Protein AF-A0A0E0K4I6-F1 (afdb_monomer_lite)

pLDDT: mean 77.38, std 19.76, range [36.84, 98.12]

Radius of gyration: 27.0 Å; chains: 1; bounding box: 69×52×66 Å

Secondary structure (DSSP, 8-state):
------PPPP-------TTSHHHHHHHHHHHHHHHHHHHHHHTTSPPPHHHHHHHHHHHHHHHHHHHTTSS-HHHHS-HHHHHHHHHHTTGGGGG-TTTTT-PPS---HHHHHHHHH---

Foldseek 3Di:
DDDDPDDDDPDPPDPPPPDPLVVLVVLLVVLVVVLVVVC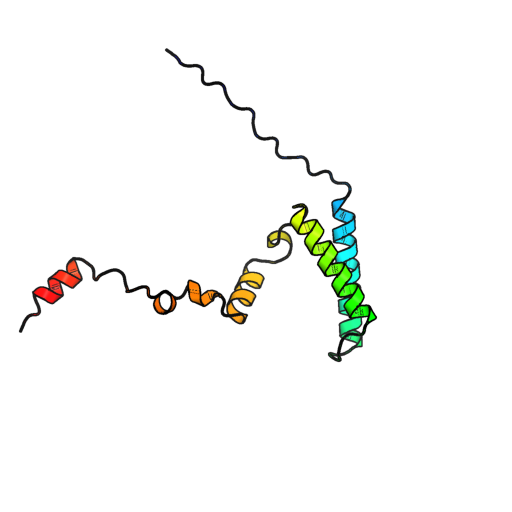VVVVPPDDDPVNVVSVVSSVVSVVVSVVVVVDDPVNVDPPVVVVVVCVVVVVCLCVPCVSVVNDDDPQPPVRVVVVVVPDD

Sequence (120 aa):
MGDAAAASPPAALGKRRRGGDGEGLRRVAEIVMVLAAAGEVRGGREPTAAERALAAEARERLASVVAEGAVRPKDLFPGEAVRALVEDLGLNRARDPAAMGFRPPKASIADRLMLTKRKV

InterPro domains:
  IPR056699 Domain of unknown function DUF7797 [PF25073] (14-67)

Structure (mmCIF, N/CA/C/O backbone):
data_AF-A0A0E0K4I6-F1
#
_entry.id   AF-A0A0E0K4I6-F1
#
loop_
_atom_site.group_PDB
_atom_site.id
_atom_site.type_symbol
_atom_site.label_atom_id
_atom_site.label_alt_id
_atom_site.label_comp_id
_atom_site.label_asym_id
_atom_site.label_entity_id
_atom_site.label_seq_id
_atom_site.pdbx_PDB_ins_code
_atom_site.Cartn_x
_atom_site.Cartn_y
_atom_site.Cartn_z
_atom_site.occupancy
_atom_site.B_iso_or_equiv
_atom_site.auth_seq_id
_atom_site.auth_comp_id
_atom_site.auth_asym_id
_atom_site.auth_atom_id
_atom_site.pdbx_PDB_model_num
ATOM 1 N N . MET A 1 1 ? -0.771 36.087 47.391 1.00 39.00 1 MET A N 1
ATOM 2 C CA . MET A 1 1 ? -0.133 36.380 46.088 1.00 39.00 1 MET A CA 1
ATOM 3 C C . MET A 1 1 ? 1.309 35.900 46.167 1.00 39.00 1 MET A C 1
ATOM 5 O O . MET A 1 1 ? 1.977 36.330 47.087 1.00 39.00 1 MET A O 1
ATOM 9 N N . GLY A 1 2 ? 1.859 35.025 45.337 1.00 44.12 2 GLY A N 1
ATOM 10 C CA . GLY A 1 2 ? 1.358 34.235 44.218 1.00 44.12 2 GLY A CA 1
ATOM 11 C C . GLY A 1 2 ? 2.472 33.244 43.853 1.00 44.12 2 GLY A C 1
ATOM 12 O O . GLY A 1 2 ? 3.629 33.645 43.755 1.00 44.12 2 GLY A O 1
ATOM 13 N N . ASP A 1 3 ? 2.125 31.965 43.729 1.00 36.84 3 ASP A N 1
ATOM 14 C CA . ASP A 1 3 ? 3.018 30.895 43.279 1.00 36.84 3 ASP A CA 1
ATOM 15 C C . ASP A 1 3 ? 3.360 31.107 41.799 1.00 36.84 3 ASP A C 1
ATOM 17 O O . ASP A 1 3 ? 2.478 31.109 40.937 1.00 36.84 3 ASP A O 1
ATOM 21 N N . ALA A 1 4 ? 4.640 31.316 41.495 1.00 41.94 4 ALA A N 1
ATOM 22 C CA . ALA A 1 4 ? 5.130 31.407 40.126 1.00 41.94 4 ALA A CA 1
ATOM 23 C C . ALA A 1 4 ? 5.428 29.993 39.614 1.00 41.94 4 ALA A C 1
ATOM 25 O O . ALA A 1 4 ? 6.534 29.473 39.757 1.00 41.94 4 ALA A O 1
ATOM 26 N N . ALA A 1 5 ? 4.409 29.363 39.029 1.00 43.00 5 ALA A N 1
ATOM 27 C CA . ALA A 1 5 ? 4.535 28.100 38.318 1.00 43.00 5 ALA A CA 1
ATOM 28 C C . ALA A 1 5 ? 5.571 28.229 37.188 1.00 43.00 5 ALA A C 1
ATOM 30 O O . ALA A 1 5 ? 5.402 29.011 36.250 1.00 43.00 5 ALA A O 1
ATOM 31 N N . ALA A 1 6 ? 6.647 27.447 37.282 1.00 45.78 6 ALA A N 1
ATOM 32 C CA . ALA A 1 6 ? 7.643 27.307 36.233 1.00 45.78 6 ALA A CA 1
ATOM 33 C C . ALA A 1 6 ? 6.980 26.730 34.971 1.00 45.78 6 ALA A C 1
ATOM 35 O O . ALA A 1 6 ? 6.602 25.558 34.917 1.00 45.78 6 ALA A O 1
ATOM 36 N N . ALA A 1 7 ? 6.811 27.575 33.955 1.00 42.84 7 ALA A N 1
ATOM 37 C CA . ALA A 1 7 ? 6.309 27.169 32.654 1.00 42.84 7 ALA A CA 1
ATOM 38 C C . ALA A 1 7 ? 7.318 26.219 31.989 1.00 42.84 7 ALA A C 1
ATOM 40 O O . ALA A 1 7 ? 8.464 26.583 31.724 1.00 42.84 7 ALA A O 1
ATOM 41 N N . SER A 1 8 ? 6.879 24.987 31.730 1.00 42.09 8 SER A N 1
ATOM 42 C CA . SER A 1 8 ? 7.628 24.017 30.930 1.00 42.09 8 SER A CA 1
ATOM 43 C C . SER A 1 8 ? 7.803 24.537 29.495 1.00 42.09 8 SER A C 1
ATOM 45 O O . SER A 1 8 ? 6.875 25.149 28.958 1.00 42.09 8 SER A O 1
ATOM 47 N N . PRO A 1 9 ? 8.960 24.310 28.847 1.00 45.94 9 PRO A N 1
ATOM 48 C CA . PRO A 1 9 ? 9.187 24.787 27.490 1.00 45.94 9 PRO A CA 1
ATOM 49 C C . PRO A 1 9 ? 8.234 24.088 26.504 1.00 45.94 9 PRO A C 1
ATOM 51 O O . PRO A 1 9 ? 7.924 22.905 26.682 1.00 45.94 9 PRO A O 1
ATOM 54 N N . PRO A 1 10 ? 7.766 24.784 25.451 1.00 44.75 10 PRO A N 1
ATOM 55 C CA . PRO A 1 10 ? 6.922 24.172 24.437 1.00 44.75 10 PRO A CA 1
ATOM 56 C C . PRO A 1 10 ? 7.694 23.047 23.744 1.00 44.75 10 PRO A C 1
ATOM 58 O O . PRO A 1 10 ? 8.802 23.253 23.245 1.00 44.75 10 PRO A O 1
ATOM 61 N N . ALA A 1 11 ? 7.098 21.852 23.725 1.00 46.22 11 ALA A N 1
ATOM 62 C CA . ALA A 1 11 ? 7.608 20.699 22.999 1.00 46.22 11 ALA A CA 1
ATOM 63 C C . ALA A 1 11 ? 7.893 21.111 21.550 1.00 46.22 11 ALA A C 1
ATOM 65 O O . ALA A 1 11 ? 6.983 21.462 20.796 1.00 46.22 11 ALA A O 1
ATOM 66 N N . ALA A 1 12 ? 9.173 21.113 21.183 1.00 43.66 12 ALA A N 1
ATOM 67 C CA . ALA A 1 12 ? 9.612 21.449 19.845 1.00 43.66 12 ALA A CA 1
ATOM 68 C C . ALA A 1 12 ? 8.917 20.511 18.849 1.00 43.66 12 ALA A C 1
ATOM 70 O O . ALA A 1 12 ? 9.193 19.312 18.808 1.00 43.66 12 ALA A O 1
ATOM 71 N N . LEU A 1 13 ? 8.009 21.067 18.043 1.00 49.94 13 LEU A N 1
ATOM 72 C CA . LEU A 1 13 ? 7.530 20.454 16.811 1.00 49.94 13 LEU A CA 1
ATOM 73 C C . LEU A 1 13 ? 8.764 20.192 15.950 1.00 49.94 13 LEU A C 1
ATOM 75 O O . LEU A 1 13 ? 9.304 21.102 15.319 1.00 49.94 13 LEU A O 1
ATOM 79 N N . GLY A 1 14 ? 9.264 18.959 16.020 1.00 44.91 14 GLY A N 1
ATOM 80 C CA . GLY A 1 14 ? 10.484 18.545 15.353 1.00 44.91 14 GLY A CA 1
ATOM 81 C C . GLY A 1 14 ? 10.417 18.925 13.881 1.00 44.91 14 GLY A C 1
ATOM 82 O O . GLY A 1 14 ? 9.569 18.428 13.137 1.00 44.91 14 GLY A O 1
ATOM 83 N N . LYS A 1 15 ? 11.324 19.811 13.460 1.00 49.41 15 LYS A N 1
ATOM 84 C CA . LYS A 1 15 ? 11.670 19.987 12.051 1.00 49.41 15 LYS A CA 1
ATOM 85 C C . LYS A 1 15 ? 12.108 18.616 11.543 1.00 49.41 15 LYS A C 1
ATOM 87 O O . LYS A 1 15 ? 13.240 18.206 11.792 1.00 49.41 15 LYS A O 1
ATOM 92 N N . ARG A 1 16 ? 11.204 17.888 10.876 1.00 52.25 16 ARG A N 1
ATOM 93 C CA . ARG A 1 16 ? 11.558 16.648 10.181 1.00 52.25 16 ARG A CA 1
ATOM 94 C C . ARG A 1 16 ? 12.689 16.990 9.223 1.00 52.25 16 ARG A C 1
ATOM 96 O O . ARG A 1 16 ? 12.551 17.897 8.399 1.00 52.25 16 ARG A O 1
ATOM 103 N N . ARG A 1 17 ? 13.827 16.316 9.385 1.00 46.81 17 ARG A N 1
ATOM 104 C CA . ARG A 1 17 ? 14.967 16.436 8.480 1.00 46.81 17 ARG A CA 1
ATOM 105 C C . ARG A 1 17 ? 14.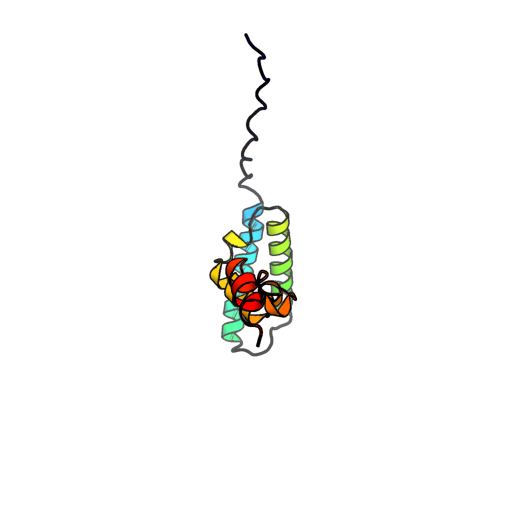502 15.990 7.097 1.00 46.81 17 ARG A C 1
ATOM 107 O O . ARG A 1 17 ? 14.389 14.809 6.812 1.00 46.81 17 ARG A O 1
ATOM 114 N N . ARG A 1 18 ? 14.217 16.963 6.240 1.00 51.06 18 ARG A N 1
ATOM 115 C CA . ARG A 1 18 ? 13.985 16.779 4.810 1.00 51.06 18 ARG A CA 1
ATOM 116 C C . ARG A 1 18 ? 15.324 16.372 4.189 1.00 51.06 18 ARG A C 1
ATOM 118 O O . ARG A 1 18 ? 16.107 17.245 3.838 1.00 51.06 18 ARG A O 1
ATOM 125 N N . GLY A 1 19 ? 15.640 15.079 4.162 1.00 45.31 19 GLY A N 1
ATOM 126 C CA . GLY A 1 19 ? 16.931 14.635 3.629 1.00 45.31 19 GLY A CA 1
ATOM 127 C C . GLY A 1 19 ? 17.072 13.148 3.311 1.00 45.31 19 GLY A C 1
ATOM 128 O O . GLY A 1 19 ? 17.632 12.849 2.268 1.00 45.31 19 GLY A O 1
ATOM 129 N N . GLY A 1 20 ? 16.565 12.234 4.147 1.00 52.84 20 GLY A N 1
ATOM 130 C CA . GLY A 1 20 ? 16.743 10.782 3.939 1.00 52.84 20 GLY A CA 1
ATOM 131 C C . GLY A 1 20 ? 15.468 10.048 3.517 1.00 52.84 20 GLY A C 1
ATOM 132 O O . GLY A 1 20 ? 15.456 9.294 2.551 1.00 52.84 20 GLY A O 1
ATOM 133 N N . ASP A 1 21 ? 14.354 10.335 4.186 1.00 59.91 21 ASP A N 1
ATOM 134 C CA . ASP A 1 21 ? 13.153 9.489 4.130 1.00 59.91 21 ASP A CA 1
ATOM 135 C C . ASP A 1 21 ? 12.411 9.537 2.778 1.00 59.91 21 ASP A C 1
ATOM 137 O O . ASP A 1 21 ? 11.635 8.644 2.429 1.00 59.91 21 ASP A O 1
ATOM 141 N N . GLY A 1 22 ? 12.654 10.590 1.989 1.00 68.56 22 GLY A N 1
ATOM 142 C CA . GLY A 1 22 ? 12.059 10.755 0.663 1.00 68.56 22 GLY A CA 1
ATOM 143 C C . GLY A 1 22 ? 12.596 9.762 -0.365 1.00 68.56 22 GLY A C 1
ATOM 144 O O . GLY A 1 22 ? 11.868 9.399 -1.284 1.00 68.56 22 GLY A O 1
ATOM 145 N N . GLU A 1 23 ? 13.837 9.295 -0.211 1.00 82.88 23 GLU A N 1
ATOM 146 C CA . GLU A 1 23 ? 14.443 8.345 -1.147 1.00 82.88 23 GLU A CA 1
ATOM 147 C C . GLU A 1 23 ? 13.798 6.960 -1.025 1.00 82.88 23 GLU A C 1
ATOM 149 O O . GLU A 1 23 ? 13.403 6.371 -2.033 1.00 82.88 23 GLU A O 1
ATOM 154 N N . GLY A 1 24 ? 13.601 6.485 0.210 1.00 87.44 24 GLY A N 1
ATOM 155 C CA . GLY A 1 24 ? 12.935 5.211 0.484 1.00 87.44 24 GLY A CA 1
ATOM 156 C C . GLY A 1 24 ? 11.513 5.181 -0.071 1.00 87.44 24 GLY A C 1
ATOM 157 O O . GLY A 1 24 ? 11.155 4.263 -0.810 1.00 87.44 24 GLY A O 1
ATOM 158 N N . LEU A 1 25 ? 10.723 6.226 0.202 1.00 90.38 25 LEU A N 1
ATOM 159 C CA . LEU A 1 25 ? 9.354 6.326 -0.307 1.00 90.38 25 LEU A CA 1
ATOM 160 C C . LEU A 1 25 ? 9.304 6.497 -1.835 1.00 90.38 25 LEU A C 1
ATOM 162 O O . LEU A 1 25 ? 8.469 5.875 -2.491 1.00 90.38 25 LEU A O 1
ATOM 166 N N . ARG A 1 26 ? 10.213 7.292 -2.420 1.00 92.94 26 ARG A N 1
ATOM 167 C CA . ARG A 1 26 ? 10.326 7.458 -3.879 1.00 92.94 26 ARG A CA 1
ATOM 168 C C . ARG A 1 26 ? 10.603 6.125 -4.560 1.00 92.94 26 ARG A C 1
ATOM 170 O O . ARG A 1 26 ? 9.939 5.786 -5.533 1.00 92.94 26 ARG A O 1
ATOM 177 N N . ARG A 1 27 ? 11.534 5.341 -4.021 1.00 94.62 27 ARG A N 1
ATOM 178 C CA . ARG A 1 27 ? 11.869 4.028 -4.566 1.00 94.62 27 ARG A CA 1
ATOM 179 C C . ARG A 1 27 ? 10.726 3.022 -4.411 1.00 94.62 27 ARG A C 1
ATOM 181 O O . ARG A 1 27 ? 10.497 2.231 -5.322 1.00 94.62 27 ARG A O 1
ATOM 188 N N . VAL A 1 28 ? 9.977 3.060 -3.306 1.00 95.69 28 VAL A N 1
ATOM 189 C CA . VAL A 1 28 ? 8.738 2.270 -3.166 1.00 95.69 28 VAL A CA 1
ATOM 190 C C . VAL A 1 28 ? 7.748 2.633 -4.275 1.00 95.69 28 VAL A C 1
ATOM 192 O O . VAL A 1 28 ? 7.222 1.734 -4.928 1.00 95.69 28 VAL A O 1
ATOM 195 N N . ALA A 1 29 ? 7.538 3.927 -4.539 1.00 95.38 29 ALA A N 1
ATOM 196 C CA . ALA A 1 29 ? 6.636 4.380 -5.597 1.00 95.38 29 ALA A CA 1
ATOM 197 C C . ALA A 1 29 ? 7.080 3.901 -6.989 1.00 95.38 29 ALA A C 1
ATOM 199 O O . ALA A 1 29 ? 6.261 3.399 -7.755 1.00 95.38 29 ALA A O 1
ATOM 200 N N . GLU A 1 30 ? 8.376 3.992 -7.302 1.00 97.81 30 GLU A N 1
ATOM 201 C CA . GLU A 1 30 ? 8.946 3.483 -8.556 1.00 97.81 30 GLU A CA 1
ATOM 202 C C . GLU A 1 30 ? 8.688 1.982 -8.735 1.00 97.81 30 GLU A C 1
ATOM 204 O O . GLU A 1 30 ? 8.197 1.563 -9.783 1.00 97.81 30 GLU A O 1
ATOM 209 N N . ILE A 1 31 ? 8.958 1.175 -7.703 1.00 98.06 31 ILE A N 1
ATOM 210 C CA . ILE A 1 31 ? 8.716 -0.270 -7.757 1.00 98.06 31 ILE A CA 1
ATOM 211 C C . ILE A 1 31 ? 7.228 -0.561 -7.981 1.00 98.06 31 ILE A C 1
ATOM 213 O O . ILE A 1 31 ? 6.892 -1.376 -8.835 1.00 98.06 31 ILE A O 1
ATOM 217 N N . VAL A 1 32 ? 6.332 0.102 -7.243 1.00 97.00 32 VAL A N 1
ATOM 218 C CA . VAL A 1 32 ? 4.885 -0.129 -7.363 1.00 97.00 32 VAL A CA 1
ATOM 219 C C . VAL A 1 32 ? 4.374 0.239 -8.758 1.00 97.00 32 VAL A C 1
ATOM 221 O O . VAL A 1 32 ? 3.581 -0.516 -9.315 1.00 97.00 32 VAL A O 1
ATOM 224 N N . MET A 1 33 ? 4.863 1.328 -9.361 1.00 97.69 33 MET A N 1
ATOM 225 C CA . MET A 1 33 ? 4.515 1.687 -10.744 1.00 97.69 33 MET A CA 1
ATOM 226 C C . MET A 1 33 ? 4.976 0.624 -11.750 1.00 97.69 33 MET A C 1
ATOM 228 O O . MET A 1 33 ? 4.203 0.232 -12.623 1.00 97.69 33 MET A O 1
ATOM 232 N N . VAL A 1 34 ? 6.204 0.111 -11.607 1.00 97.75 34 VAL A N 1
ATOM 233 C CA . VAL A 1 34 ? 6.718 -0.972 -12.463 1.00 97.75 34 VAL A CA 1
ATOM 234 C C . VAL A 1 34 ? 5.893 -2.249 -12.291 1.00 97.75 34 VAL A C 1
ATOM 236 O O . VAL A 1 34 ? 5.532 -2.880 -13.281 1.00 97.75 34 VAL A O 1
ATOM 239 N N . LEU A 1 35 ? 5.558 -2.622 -11.053 1.00 97.75 35 LEU A N 1
ATOM 240 C CA . LEU A 1 35 ? 4.742 -3.804 -10.762 1.00 97.75 35 LEU A CA 1
ATOM 241 C C . LEU A 1 35 ? 3.312 -3.679 -11.303 1.00 97.75 35 LEU A C 1
ATOM 243 O O . LEU A 1 35 ? 2.764 -4.674 -11.771 1.00 97.75 35 LEU A O 1
ATOM 247 N N . ALA A 1 36 ? 2.717 -2.484 -11.264 1.00 96.75 36 ALA A N 1
ATOM 248 C CA . ALA A 1 36 ? 1.394 -2.235 -11.834 1.00 96.75 36 ALA A CA 1
ATOM 249 C C . ALA A 1 36 ? 1.400 -2.452 -13.355 1.00 96.75 36 ALA A C 1
ATOM 251 O O . ALA A 1 36 ? 0.617 -3.255 -13.859 1.00 96.75 36 ALA A O 1
ATOM 252 N N . ALA A 1 37 ? 2.355 -1.839 -14.061 1.00 97.50 37 ALA A N 1
ATOM 253 C CA . ALA A 1 37 ? 2.513 -2.026 -15.503 1.00 97.50 37 ALA A CA 1
ATOM 254 C C . ALA A 1 37 ? 2.820 -3.492 -15.867 1.00 97.50 37 ALA A C 1
ATOM 256 O O . ALA A 1 37 ? 2.248 -4.042 -16.807 1.00 97.50 37 ALA A O 1
ATOM 257 N N . ALA A 1 38 ? 3.683 -4.163 -15.097 1.00 96.06 38 ALA A N 1
ATOM 258 C CA . ALA A 1 38 ? 3.978 -5.582 -15.294 1.00 96.06 38 ALA A CA 1
ATOM 259 C C . ALA A 1 38 ? 2.733 -6.467 -15.086 1.00 96.06 38 ALA A C 1
ATOM 261 O O . ALA A 1 38 ? 2.505 -7.408 -15.849 1.00 96.06 38 ALA A O 1
ATOM 262 N N . GLY A 1 39 ? 1.893 -6.137 -14.102 1.00 96.19 39 GLY A N 1
ATOM 263 C CA . GLY A 1 39 ? 0.619 -6.806 -13.847 1.00 96.19 39 GLY A CA 1
ATOM 264 C C . GLY A 1 39 ? -0.386 -6.660 -14.992 1.00 96.19 39 GLY A C 1
ATOM 265 O O . GLY A 1 39 ? -1.034 -7.646 -15.352 1.00 96.19 39 GLY A O 1
ATOM 266 N N . GLU A 1 40 ? -0.478 -5.474 -15.599 1.00 96.94 40 GLU A N 1
ATOM 267 C CA . GLU A 1 40 ? -1.325 -5.221 -16.774 1.00 96.94 40 GLU A CA 1
ATOM 268 C C . GLU A 1 40 ? -0.887 -6.063 -17.975 1.00 96.94 40 GLU A C 1
ATOM 270 O O . GLU A 1 40 ? -1.700 -6.780 -18.558 1.00 96.94 40 GLU A O 1
ATOM 275 N N . VAL A 1 41 ? 0.415 -6.060 -18.290 1.00 96.44 41 VAL A N 1
ATOM 276 C CA . VAL A 1 41 ? 0.994 -6.881 -19.372 1.00 96.44 41 VAL A CA 1
ATOM 277 C C . VAL A 1 41 ? 0.740 -8.368 -19.134 1.00 96.44 41 VAL A C 1
ATOM 279 O O . VAL A 1 41 ? 0.499 -9.138 -20.065 1.00 96.44 41 VAL A O 1
ATOM 282 N N . ARG A 1 42 ? 0.782 -8.788 -17.870 1.00 95.19 42 ARG A N 1
ATOM 283 C CA . ARG A 1 42 ? 0.571 -10.174 -17.469 1.00 95.19 42 ARG A CA 1
ATOM 284 C C . ARG A 1 42 ? -0.897 -10.616 -17.549 1.00 95.19 42 ARG A C 1
ATOM 286 O O . ARG A 1 42 ? -1.144 -11.822 -17.621 1.00 95.19 42 ARG A O 1
ATOM 293 N N . GLY A 1 43 ? -1.861 -9.692 -17.550 1.00 94.62 43 GLY A N 1
ATOM 294 C CA . GLY A 1 43 ? -3.283 -9.997 -17.741 1.00 94.62 43 GLY A CA 1
ATOM 295 C C . GLY A 1 43 ? -3.863 -10.954 -16.692 1.00 94.62 43 GLY A C 1
ATOM 296 O O . GLY A 1 43 ? -4.624 -11.856 -17.032 1.00 94.62 43 GLY A O 1
ATOM 297 N N . GLY A 1 44 ? -3.450 -10.819 -15.428 1.00 91.50 44 GLY A N 1
ATOM 298 C CA . GLY A 1 44 ? -3.977 -11.623 -14.315 1.00 91.50 44 GLY A CA 1
ATOM 299 C C . GLY A 1 44 ? -3.358 -13.015 -14.132 1.00 91.50 44 GLY A C 1
ATOM 300 O O . GLY A 1 44 ? -3.749 -13.723 -13.209 1.00 91.50 44 GLY A O 1
ATOM 301 N N . ARG A 1 45 ? -2.369 -13.415 -14.948 1.00 95.88 45 ARG A N 1
ATOM 302 C CA . ARG A 1 45 ? -1.548 -14.618 -14.663 1.00 95.88 45 ARG A CA 1
ATOM 303 C C . ARG A 1 45 ? -0.746 -14.430 -13.374 1.00 95.88 45 ARG A C 1
ATOM 305 O O . ARG A 1 45 ? -0.681 -13.323 -12.875 1.00 95.88 45 ARG A O 1
ATOM 312 N N . GLU A 1 46 ? -0.079 -15.455 -12.857 1.00 96.62 46 GLU A N 1
ATOM 313 C CA . GLU A 1 46 ? 0.718 -15.369 -11.618 1.00 96.62 46 GLU A CA 1
ATOM 314 C C . GLU A 1 46 ? 1.981 -14.490 -11.741 1.00 96.62 46 GLU A C 1
ATOM 316 O O . GLU A 1 46 ? 2.663 -14.575 -12.767 1.00 96.62 46 GLU A O 1
ATOM 321 N N . PRO A 1 47 ? 2.356 -13.694 -10.712 1.00 96.88 47 PRO A N 1
ATOM 322 C CA . PRO A 1 47 ? 3.586 -12.905 -10.732 1.00 96.88 47 PRO A CA 1
ATOM 323 C C . PRO A 1 47 ? 4.830 -13.755 -10.993 1.00 96.88 47 PRO A C 1
ATOM 325 O O . PRO A 1 47 ? 4.957 -14.894 -10.543 1.00 96.88 47 PRO A O 1
ATOM 328 N N . THR A 1 48 ? 5.799 -13.182 -11.683 1.00 96.81 48 THR A N 1
ATOM 329 C CA . THR A 1 48 ? 7.133 -13.743 -11.875 1.00 96.81 48 THR A CA 1
ATOM 330 C C . THR A 1 48 ? 7.949 -13.693 -10.580 1.00 96.81 48 THR A C 1
ATOM 332 O O . THR A 1 48 ? 7.623 -12.990 -9.619 1.00 96.81 48 THR A O 1
ATOM 335 N N . ALA A 1 49 ? 9.054 -14.443 -10.540 1.00 97.62 49 ALA A N 1
ATOM 336 C CA . ALA A 1 49 ? 9.981 -14.400 -9.408 1.00 97.62 49 ALA A CA 1
ATOM 337 C C . ALA A 1 49 ? 10.578 -12.995 -9.200 1.00 97.62 49 ALA A C 1
ATOM 339 O O . ALA A 1 49 ? 10.706 -12.552 -8.060 1.00 97.62 49 ALA A O 1
ATOM 340 N N . ALA A 1 50 ? 10.868 -12.279 -10.292 1.00 96.81 50 ALA A N 1
ATOM 341 C CA . ALA A 1 50 ? 11.370 -10.909 -10.247 1.00 96.81 50 ALA A CA 1
ATOM 342 C C . ALA A 1 50 ? 10.336 -9.937 -9.653 1.00 96.81 50 ALA A C 1
ATOM 344 O O . ALA A 1 50 ? 10.670 -9.163 -8.759 1.00 96.81 50 ALA A O 1
ATOM 345 N N . GLU A 1 51 ? 9.068 -10.025 -10.073 1.00 96.94 51 GLU A N 1
ATOM 346 C CA . GLU A 1 51 ? 7.988 -9.211 -9.498 1.00 96.94 51 GLU A CA 1
ATOM 347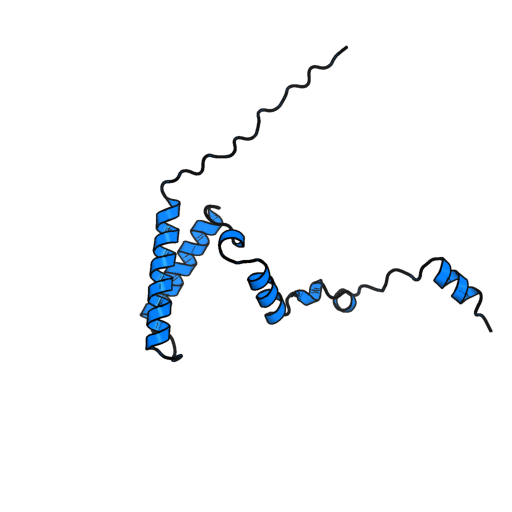 C C . GLU A 1 51 ? 7.811 -9.480 -7.997 1.00 96.94 51 GLU A C 1
ATOM 349 O O . GLU A 1 51 ? 7.669 -8.545 -7.212 1.00 96.94 51 GLU A O 1
ATOM 354 N N . ARG A 1 52 ? 7.872 -10.748 -7.566 1.00 98.00 52 ARG A N 1
ATOM 355 C CA . ARG A 1 52 ? 7.786 -11.094 -6.137 1.00 98.00 52 ARG A CA 1
ATOM 356 C C . ARG A 1 52 ? 8.948 -10.529 -5.323 1.00 98.00 52 ARG A C 1
ATOM 358 O O . ARG A 1 52 ? 8.713 -10.049 -4.215 1.00 98.00 52 ARG A O 1
ATOM 365 N N . ALA A 1 53 ? 10.168 -10.583 -5.856 1.00 98.06 53 ALA A N 1
ATOM 366 C CA . ALA A 1 53 ? 11.348 -10.030 -5.197 1.00 98.06 53 ALA A CA 1
ATOM 367 C C . ALA A 1 53 ? 11.235 -8.505 -5.043 1.00 98.06 53 ALA A C 1
ATOM 369 O O . ALA A 1 53 ? 11.388 -7.985 -3.940 1.00 98.06 53 ALA A O 1
ATOM 370 N N . LEU A 1 54 ? 10.847 -7.804 -6.112 1.00 97.75 54 LEU A N 1
ATOM 371 C CA . LEU A 1 54 ? 10.589 -6.363 -6.073 1.00 97.75 54 LEU A CA 1
ATOM 372 C C . LEU A 1 54 ? 9.464 -6.005 -5.091 1.00 97.75 54 LEU A C 1
ATOM 374 O O . LEU A 1 54 ? 9.582 -5.055 -4.321 1.00 97.75 54 LEU A O 1
ATOM 378 N N . ALA A 1 55 ? 8.384 -6.788 -5.057 1.00 97.88 55 ALA A N 1
ATOM 379 C CA . ALA A 1 55 ? 7.298 -6.585 -4.103 1.00 97.88 55 ALA A CA 1
ATOM 380 C C . ALA A 1 55 ? 7.738 -6.818 -2.646 1.00 97.88 55 ALA A C 1
ATOM 382 O O . ALA A 1 55 ? 7.190 -6.203 -1.732 1.00 97.88 55 ALA A O 1
ATOM 383 N N . ALA A 1 56 ? 8.690 -7.720 -2.392 1.00 98.12 56 ALA A N 1
ATOM 384 C CA . ALA A 1 56 ? 9.276 -7.895 -1.064 1.00 98.12 56 ALA A CA 1
ATOM 385 C C . ALA A 1 56 ? 10.129 -6.678 -0.671 1.00 98.12 56 ALA A C 1
ATOM 387 O O . ALA A 1 56 ? 9.903 -6.111 0.395 1.00 98.12 56 ALA A O 1
ATOM 388 N N . GLU A 1 57 ? 11.000 -6.210 -1.571 1.00 97.12 57 GLU A N 1
ATOM 389 C CA . GLU A 1 57 ? 11.822 -5.002 -1.388 1.00 97.12 57 GLU A CA 1
ATOM 390 C C . GLU A 1 57 ? 10.961 -3.762 -1.097 1.00 97.12 57 GLU A C 1
ATOM 392 O O . GLU A 1 57 ? 11.240 -3.000 -0.171 1.00 97.12 57 GLU A O 1
ATOM 397 N N . ALA A 1 58 ? 9.878 -3.568 -1.855 1.00 97.31 58 ALA A N 1
ATOM 398 C CA . ALA A 1 58 ? 8.956 -2.457 -1.637 1.00 97.31 58 ALA A CA 1
ATOM 399 C C . ALA A 1 58 ? 8.254 -2.544 -0.274 1.00 97.31 58 ALA A C 1
ATOM 401 O O . ALA A 1 58 ? 8.128 -1.530 0.411 1.00 97.31 58 ALA A O 1
ATOM 402 N N . ARG A 1 59 ? 7.818 -3.741 0.142 1.00 96.00 59 ARG A N 1
ATOM 403 C CA . ARG A 1 59 ? 7.154 -3.948 1.439 1.00 96.00 59 ARG A CA 1
ATOM 404 C C . ARG A 1 59 ? 8.089 -3.688 2.613 1.00 96.00 59 ARG A C 1
ATOM 406 O O . ARG A 1 59 ? 7.683 -3.011 3.552 1.00 96.00 59 ARG A O 1
ATOM 413 N N . GLU A 1 60 ? 9.319 -4.186 2.548 1.00 96.31 60 GLU A N 1
ATOM 414 C CA . GLU A 1 60 ? 10.323 -3.974 3.592 1.00 96.31 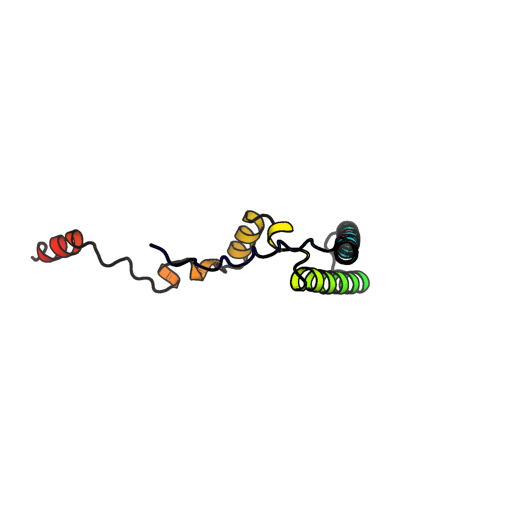60 GLU A CA 1
ATOM 415 C C . GLU A 1 60 ? 10.650 -2.487 3.746 1.00 96.31 60 GLU A C 1
ATOM 417 O O . GLU A 1 60 ? 10.550 -1.938 4.841 1.00 96.31 60 GLU A O 1
ATOM 422 N N . ARG A 1 61 ? 10.926 -1.790 2.638 1.00 94.50 61 ARG A N 1
ATOM 423 C CA . ARG A 1 61 ? 11.198 -0.347 2.683 1.00 94.50 61 ARG A CA 1
ATOM 424 C C . ARG A 1 61 ? 10.008 0.470 3.157 1.00 94.50 61 ARG A C 1
ATOM 426 O O . ARG A 1 61 ? 10.197 1.412 3.924 1.00 94.50 61 ARG A O 1
ATOM 433 N N . LEU A 1 62 ? 8.795 0.123 2.723 1.00 93.81 62 LEU A N 1
ATOM 434 C CA . LEU A 1 62 ? 7.582 0.788 3.192 1.00 93.81 62 LEU A CA 1
ATOM 435 C C . LEU A 1 62 ? 7.401 0.598 4.706 1.00 93.81 62 LEU A C 1
ATOM 437 O O . LEU A 1 62 ? 7.039 1.544 5.402 1.00 93.81 62 LEU A O 1
ATOM 441 N N . ALA A 1 63 ? 7.685 -0.597 5.226 1.00 92.56 63 ALA A N 1
ATOM 442 C CA . ALA A 1 63 ? 7.640 -0.856 6.660 1.00 92.56 63 ALA A CA 1
ATOM 443 C C . ALA A 1 63 ? 8.663 0.001 7.421 1.00 92.56 63 ALA A C 1
ATOM 445 O O . ALA A 1 63 ? 8.294 0.604 8.428 1.00 92.56 63 ALA A O 1
ATOM 446 N N . SER A 1 64 ? 9.894 0.132 6.917 1.00 91.94 64 SER A N 1
ATOM 447 C CA . SER A 1 64 ? 10.924 0.978 7.537 1.00 91.94 64 SER A CA 1
ATOM 448 C C . SER A 1 64 ? 10.513 2.451 7.599 1.00 91.94 64 SER A C 1
ATOM 450 O O . SER A 1 64 ? 10.517 3.033 8.680 1.00 91.94 64 SER A O 1
ATOM 452 N N . VAL A 1 65 ? 10.046 3.045 6.490 1.00 90.38 65 VAL A N 1
ATOM 453 C CA . VAL A 1 65 ? 9.630 4.467 6.488 1.00 90.38 65 VAL A CA 1
ATOM 454 C C . VAL A 1 65 ? 8.409 4.731 7.377 1.00 90.38 65 VAL A C 1
ATOM 456 O O . VAL A 1 65 ? 8.250 5.831 7.915 1.00 90.38 65 VAL A O 1
ATOM 459 N N . VAL A 1 66 ? 7.535 3.734 7.555 1.00 90.06 66 VAL A N 1
ATOM 460 C CA . VAL A 1 66 ? 6.404 3.819 8.490 1.00 90.06 66 VAL A CA 1
ATOM 461 C C . VAL A 1 66 ? 6.884 3.693 9.938 1.00 90.06 66 VAL A C 1
ATOM 463 O O . VAL A 1 66 ? 6.456 4.480 10.783 1.00 90.06 66 VAL A O 1
ATOM 466 N N . ALA A 1 67 ? 7.790 2.756 10.231 1.00 88.94 67 ALA A N 1
ATOM 467 C CA . ALA A 1 67 ? 8.353 2.552 11.567 1.00 88.94 67 ALA A CA 1
ATOM 468 C C . ALA A 1 67 ? 9.156 3.770 12.053 1.00 88.94 67 ALA A C 1
ATOM 470 O O . ALA A 1 67 ? 9.050 4.164 13.212 1.00 88.94 67 ALA A O 1
ATOM 471 N N . GLU A 1 68 ? 9.888 4.418 11.148 1.00 88.44 68 GLU A N 1
ATOM 472 C CA . GLU A 1 68 ? 10.633 5.657 11.401 1.00 88.44 68 GLU A CA 1
ATOM 473 C C . GLU A 1 68 ? 9.716 6.890 11.536 1.00 88.44 68 GLU A C 1
ATOM 475 O O . GLU A 1 68 ? 10.157 7.979 11.905 1.00 88.44 68 GLU A O 1
ATOM 480 N N . GLY A 1 69 ? 8.412 6.744 11.267 1.00 84.81 69 GLY A N 1
ATOM 481 C CA . GLY A 1 69 ? 7.419 7.811 11.402 1.00 84.81 69 GLY A CA 1
ATOM 482 C C . GLY A 1 69 ? 7.462 8.865 10.289 1.00 84.81 69 GLY A C 1
ATOM 483 O O . GLY A 1 69 ? 6.785 9.903 10.394 1.00 84.81 69 GLY A O 1
ATOM 484 N N . ALA A 1 70 ? 8.217 8.603 9.218 1.00 85.19 70 ALA A N 1
ATOM 485 C CA . ALA A 1 70 ? 8.300 9.459 8.043 1.00 85.19 70 ALA A CA 1
ATOM 486 C C . ALA A 1 70 ? 6.949 9.548 7.318 1.00 85.19 70 ALA A C 1
ATOM 488 O O . ALA A 1 70 ? 6.541 10.639 6.916 1.00 85.19 70 ALA A O 1
ATOM 489 N N . VAL A 1 71 ? 6.209 8.436 7.255 1.00 86.38 71 VAL A N 1
ATOM 490 C CA . VAL A 1 71 ? 4.873 8.342 6.649 1.00 86.38 71 VAL A CA 1
ATOM 491 C C . VAL A 1 71 ? 3.904 7.668 7.613 1.00 86.38 71 VAL A C 1
ATOM 493 O O . VAL A 1 71 ? 4.238 6.654 8.221 1.00 86.38 71 VAL A O 1
ATOM 496 N N . ARG A 1 72 ? 2.685 8.201 7.759 1.00 85.81 72 ARG A N 1
ATOM 497 C CA . ARG A 1 72 ? 1.623 7.534 8.527 1.00 85.81 72 ARG A CA 1
ATOM 498 C C . ARG A 1 72 ? 0.651 6.826 7.580 1.00 85.81 72 ARG A C 1
ATOM 500 O O . ARG A 1 72 ? 0.395 7.339 6.495 1.00 85.81 72 ARG A O 1
ATOM 507 N N . PRO A 1 73 ? 0.001 5.725 8.000 1.00 84.94 73 PRO A N 1
ATOM 508 C CA . PRO A 1 73 ? -0.988 5.036 7.165 1.00 84.94 73 PRO A CA 1
ATOM 509 C C . PRO A 1 73 ? -2.100 5.945 6.614 1.00 84.94 73 PRO A C 1
ATOM 511 O O . PRO A 1 73 ? -2.486 5.809 5.458 1.00 84.94 73 PRO A O 1
ATOM 514 N N . LYS A 1 74 ? -2.562 6.925 7.404 1.00 87.62 74 LYS A N 1
ATOM 515 C CA . LYS A 1 74 ? -3.581 7.906 6.985 1.00 87.62 74 LYS A CA 1
ATOM 516 C C . LYS A 1 74 ? -3.129 8.858 5.868 1.00 87.62 74 LYS A C 1
ATOM 518 O O . LYS A 1 74 ? -3.969 9.513 5.266 1.00 87.62 74 LYS A O 1
ATOM 523 N N . ASP A 1 75 ? -1.820 8.969 5.646 1.00 88.50 75 ASP A N 1
ATOM 524 C CA . ASP A 1 75 ? -1.243 9.788 4.578 1.00 88.50 75 ASP A CA 1
ATOM 525 C C . ASP A 1 75 ? -1.210 9.001 3.249 1.00 88.50 75 ASP A C 1
ATOM 527 O O . ASP A 1 75 ? -1.071 9.598 2.186 1.00 88.50 75 ASP A O 1
ATOM 531 N N . LEU A 1 76 ? -1.348 7.667 3.308 1.00 86.69 76 LEU A N 1
ATOM 532 C CA . LEU A 1 76 ? -1.322 6.754 2.158 1.00 86.69 76 LEU A CA 1
ATOM 533 C C . LEU A 1 76 ? -2.718 6.290 1.738 1.00 86.69 76 LEU A C 1
ATOM 535 O O . LEU A 1 76 ? -2.978 6.121 0.549 1.00 86.69 76 LEU A O 1
ATOM 539 N N . PHE A 1 77 ? -3.609 6.069 2.706 1.00 88.44 77 PHE A N 1
ATOM 540 C CA . PHE A 1 77 ? -4.929 5.499 2.461 1.00 88.44 77 PHE A CA 1
ATOM 541 C C . PHE A 1 77 ? -6.029 6.407 3.014 1.00 88.44 77 PHE A C 1
ATOM 543 O O . PHE A 1 77 ? -5.980 6.774 4.195 1.00 88.44 77 PHE A O 1
ATOM 550 N N . PRO A 1 78 ? -7.057 6.741 2.209 1.00 92.06 78 PRO A N 1
ATOM 551 C CA . PRO A 1 78 ? -8.228 7.428 2.729 1.00 92.06 78 PRO A CA 1
ATOM 552 C C . PRO A 1 78 ? -8.960 6.520 3.724 1.00 92.06 78 PRO A C 1
ATOM 554 O O . PRO A 1 78 ? -9.000 5.299 3.563 1.00 92.06 78 PRO A O 1
ATOM 557 N N . GLY A 1 79 ? -9.581 7.120 4.743 1.00 89.75 79 GLY A N 1
ATOM 558 C CA . GLY A 1 79 ? -10.277 6.372 5.797 1.00 89.75 79 GLY A CA 1
ATOM 559 C C . GLY A 1 79 ? -11.360 5.426 5.268 1.00 89.75 79 GLY A C 1
ATOM 560 O O . GLY A 1 79 ? -11.531 4.341 5.813 1.00 89.75 79 GLY A O 1
ATOM 561 N N . GLU A 1 80 ? -12.029 5.793 4.173 1.00 90.88 80 GLU A N 1
ATOM 562 C CA . GLU A 1 80 ? -13.043 4.949 3.529 1.00 90.88 80 GLU A CA 1
ATOM 563 C C . GLU A 1 80 ? -12.457 3.677 2.906 1.00 90.88 80 GLU A C 1
ATOM 565 O O . GLU A 1 80 ? -13.052 2.613 3.035 1.00 90.88 80 GLU A O 1
ATOM 570 N N . ALA A 1 81 ? -11.256 3.738 2.319 1.00 89.69 81 ALA A N 1
ATOM 571 C CA . ALA A 1 81 ? -10.591 2.540 1.799 1.00 89.69 81 ALA A CA 1
ATOM 572 C C . ALA A 1 81 ? -10.210 1.577 2.933 1.00 89.69 81 ALA A C 1
ATOM 574 O O . ALA A 1 81 ? -10.365 0.364 2.808 1.00 89.69 81 ALA A O 1
ATOM 575 N N . VAL A 1 82 ? -9.757 2.121 4.068 1.00 89.44 82 VAL A N 1
ATOM 576 C CA . VAL A 1 82 ? -9.465 1.316 5.261 1.00 89.44 82 VAL A CA 1
ATOM 577 C C . VAL A 1 82 ? -10.749 0.706 5.825 1.00 89.44 82 VAL A C 1
ATOM 579 O O . VAL A 1 82 ? -10.755 -0.465 6.189 1.00 89.44 82 VAL A O 1
ATOM 582 N N . ARG A 1 83 ? -11.847 1.469 5.877 1.00 89.12 83 ARG A N 1
ATOM 583 C CA . ARG A 1 83 ? -13.149 0.984 6.354 1.00 89.12 83 ARG A CA 1
ATOM 584 C C . ARG A 1 83 ? -13.684 -0.158 5.492 1.00 89.12 83 ARG A C 1
ATOM 586 O O . ARG A 1 83 ? -14.059 -1.181 6.055 1.00 89.12 83 ARG A O 1
ATOM 593 N N . ALA A 1 84 ? -13.660 -0.003 4.169 1.00 91.56 84 ALA A N 1
ATOM 594 C CA . ALA A 1 84 ? -14.074 -1.046 3.232 1.00 91.56 84 ALA A CA 1
ATOM 595 C C . ALA A 1 84 ? -13.266 -2.336 3.444 1.00 91.56 84 ALA A C 1
ATOM 597 O O . ALA A 1 84 ? -13.838 -3.406 3.607 1.00 91.56 84 ALA A O 1
ATOM 598 N N . LEU A 1 85 ? -11.940 -2.228 3.592 1.00 91.06 85 LEU A N 1
ATOM 599 C CA . LEU A 1 85 ? -11.091 -3.387 3.880 1.00 91.06 85 LEU A CA 1
ATOM 600 C C . LEU A 1 85 ? -11.451 -4.072 5.211 1.00 91.06 85 LEU A C 1
ATOM 602 O O . LEU A 1 85 ? -11.454 -5.296 5.306 1.00 91.06 85 LEU A O 1
ATOM 606 N N . VAL A 1 86 ? -11.745 -3.300 6.259 1.00 90.38 86 VAL A N 1
ATOM 607 C CA . VAL A 1 86 ? -12.175 -3.843 7.561 1.00 90.38 86 VAL A CA 1
ATOM 608 C C . VAL A 1 86 ? -13.520 -4.577 7.435 1.00 90.38 86 VAL A C 1
ATOM 610 O O . VAL A 1 86 ? -13.709 -5.605 8.093 1.00 90.38 86 VAL A O 1
ATOM 613 N N . GLU A 1 87 ? -14.434 -4.077 6.600 1.00 90.50 87 GLU A N 1
ATOM 614 C CA . GLU A 1 87 ? -15.706 -4.730 6.260 1.00 90.50 87 GLU A CA 1
ATOM 615 C C . GLU A 1 87 ? -15.487 -6.044 5.505 1.00 90.50 87 GLU A C 1
ATOM 617 O O . GLU A 1 87 ? -15.978 -7.078 5.963 1.00 90.50 87 GLU A O 1
ATOM 622 N N . ASP A 1 88 ? -14.676 -6.031 4.448 1.00 93.12 88 ASP A N 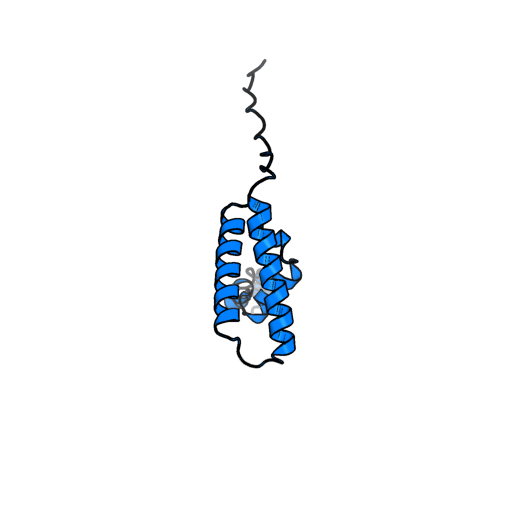1
ATOM 623 C CA . ASP A 1 88 ? -14.359 -7.209 3.633 1.00 93.12 88 ASP A 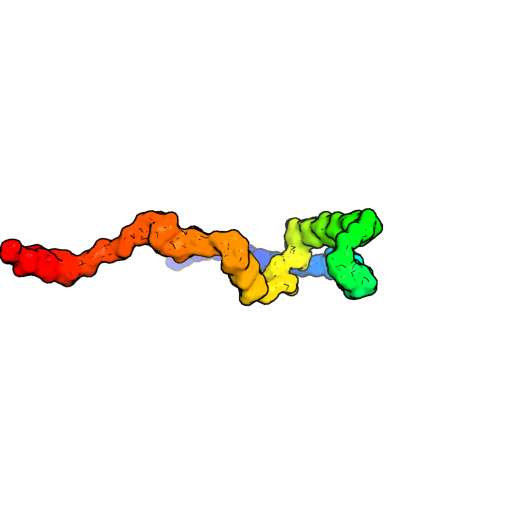CA 1
ATOM 624 C C . ASP A 1 88 ? -13.683 -8.319 4.449 1.00 93.12 88 ASP A C 1
ATOM 626 O O . ASP A 1 88 ? -13.986 -9.504 4.299 1.00 93.12 88 ASP A O 1
ATOM 630 N N . LEU A 1 89 ? -12.788 -7.941 5.366 1.00 91.31 89 LEU A N 1
ATOM 631 C CA . LEU A 1 89 ? -12.106 -8.874 6.266 1.00 91.31 89 LEU A CA 1
ATOM 632 C C . LEU A 1 89 ? -12.987 -9.331 7.442 1.00 91.31 89 LEU A C 1
ATOM 634 O O . LEU A 1 89 ? -12.563 -10.169 8.240 1.00 91.31 89 LEU A O 1
ATOM 638 N N . GLY A 1 90 ? -14.192 -8.775 7.601 1.00 88.19 90 GLY A N 1
ATOM 639 C CA . GLY A 1 90 ? -15.096 -9.107 8.703 1.00 88.19 90 GLY A CA 1
ATOM 640 C C . GLY A 1 90 ? -14.564 -8.707 10.085 1.00 88.19 90 GLY A C 1
ATOM 641 O O . GLY A 1 90 ? -15.015 -9.236 11.105 1.00 88.19 90 GLY A O 1
ATOM 642 N N . LEU A 1 91 ? -13.626 -7.757 10.149 1.00 84.75 91 LEU A N 1
ATOM 643 C CA . LEU A 1 91 ? -13.002 -7.291 11.395 1.00 84.75 91 LEU A CA 1
ATOM 644 C C . LEU A 1 91 ? -13.944 -6.409 12.237 1.00 84.75 91 LEU A C 1
ATOM 646 O O . LEU A 1 91 ? -13.650 -6.084 13.386 1.00 84.75 91 LEU A O 1
ATOM 650 N N . ASN A 1 92 ? -15.123 -6.083 11.704 1.00 77.56 92 ASN A N 1
ATOM 651 C CA . ASN A 1 92 ? -16.168 -5.323 12.389 1.00 77.56 92 ASN A CA 1
ATOM 652 C C . ASN A 1 92 ? -16.958 -6.111 13.444 1.00 77.56 92 ASN A C 1
ATOM 654 O O . ASN A 1 92 ? -17.800 -5.516 14.114 1.00 77.56 92 ASN A O 1
ATOM 658 N N . ARG A 1 93 ? -16.704 -7.415 13.648 1.00 64.69 93 ARG A N 1
ATOM 659 C CA . ARG A 1 93 ? -17.415 -8.216 14.671 1.00 64.69 93 ARG A CA 1
ATOM 660 C C . ARG A 1 93 ? -17.307 -7.629 16.081 1.00 64.69 93 ARG A C 1
ATOM 662 O O . ARG A 1 93 ? -18.261 -7.707 16.840 1.00 64.69 93 ARG A O 1
ATOM 669 N N . ALA A 1 94 ? -16.194 -6.975 16.415 1.00 63.84 94 ALA A N 1
ATOM 670 C CA . ALA A 1 94 ? -16.023 -6.292 17.704 1.00 63.84 94 ALA A CA 1
ATOM 671 C C . ALA A 1 94 ? -16.901 -5.032 17.863 1.00 63.84 94 ALA A C 1
ATOM 673 O O . ALA A 1 94 ? -17.005 -4.471 18.952 1.00 63.84 94 ALA A O 1
ATOM 674 N N . ARG A 1 95 ? -17.513 -4.562 16.771 1.00 63.19 95 ARG A N 1
ATOM 675 C CA . ARG A 1 95 ? -18.423 -3.415 16.730 1.00 63.19 95 ARG A CA 1
ATOM 676 C C . ARG A 1 95 ? -19.891 -3.832 16.696 1.00 63.19 95 ARG A C 1
ATOM 678 O O . ARG A 1 95 ? -20.743 -2.966 16.869 1.00 63.19 95 ARG A O 1
ATOM 685 N N . ASP A 1 96 ? -20.170 -5.120 16.485 1.00 64.69 96 ASP A N 1
ATOM 686 C CA . ASP A 1 96 ? -21.502 -5.696 16.619 1.00 64.69 96 ASP A CA 1
ATOM 687 C C . ASP A 1 96 ? -21.800 -5.919 18.112 1.00 64.69 96 ASP A C 1
ATOM 689 O O . ASP A 1 96 ? -21.177 -6.774 18.754 1.00 64.69 96 ASP A O 1
ATOM 693 N N . PRO A 1 97 ? -22.747 -5.164 18.694 1.00 61.09 97 PRO A N 1
ATOM 694 C CA . PRO A 1 97 ? -23.141 -5.356 20.080 1.00 61.09 97 PRO A CA 1
ATOM 695 C C . PRO A 1 97 ? -23.618 -6.796 20.340 1.00 61.09 97 PRO A C 1
ATOM 697 O O . PRO A 1 97 ? -23.332 -7.355 21.398 1.00 61.09 97 PRO A O 1
ATOM 700 N N . ALA A 1 98 ? -24.270 -7.445 19.371 1.00 62.72 98 ALA A N 1
ATOM 701 C CA . ALA A 1 98 ? -24.745 -8.816 19.524 1.00 62.72 98 ALA A CA 1
ATOM 702 C C . ALA A 1 98 ? -23.587 -9.831 19.606 1.00 62.72 98 ALA A C 1
ATOM 704 O O . ALA A 1 98 ? -23.630 -10.737 20.439 1.00 62.72 98 ALA A O 1
ATOM 705 N N . ALA A 1 99 ? -22.523 -9.648 18.815 1.00 59.91 99 ALA A N 1
ATOM 706 C CA . ALA A 1 99 ? -21.325 -10.495 18.841 1.00 59.91 99 ALA A CA 1
ATOM 707 C C . ALA A 1 99 ? -20.401 -10.230 20.047 1.00 59.91 99 ALA A C 1
ATOM 709 O O . ALA A 1 99 ? -19.692 -11.133 20.486 1.00 59.91 99 ALA A O 1
ATOM 710 N N . MET A 1 100 ? -20.436 -9.024 20.623 1.00 56.06 100 MET A N 1
ATOM 711 C CA . MET A 1 100 ? -19.702 -8.652 21.847 1.00 56.06 100 MET A CA 1
ATOM 712 C C . MET A 1 100 ? -20.392 -9.116 23.143 1.00 56.06 100 MET A C 1
ATOM 714 O O . MET A 1 100 ? -19.959 -8.758 24.239 1.00 56.06 100 MET A O 1
ATOM 718 N N . GLY A 1 101 ? -21.493 -9.873 23.049 1.00 57.03 101 GLY A N 1
ATOM 719 C CA . GLY A 1 101 ? -22.305 -10.241 24.213 1.00 57.03 101 GLY A CA 1
ATOM 720 C C . GLY A 1 101 ? -22.962 -9.031 24.889 1.00 57.03 101 GLY A C 1
ATOM 721 O O . GLY A 1 101 ? -23.372 -9.113 26.052 1.00 57.03 101 GLY A O 1
ATOM 722 N N . PHE A 1 102 ? -23.066 -7.898 24.185 1.00 51.72 102 PHE A N 1
ATOM 723 C CA . PHE A 1 102 ? -23.708 -6.696 24.691 1.00 51.72 102 PHE A CA 1
ATOM 724 C C . PHE A 1 102 ? -25.213 -6.945 24.774 1.00 51.72 102 PHE A C 1
ATOM 726 O O . PHE A 1 102 ? -25.965 -6.839 23.804 1.00 51.72 102 PHE A O 1
ATOM 733 N N . ARG A 1 103 ? -25.658 -7.272 25.990 1.00 58.53 103 ARG A N 1
ATOM 734 C CA . ARG A 1 103 ? -27.055 -7.118 26.387 1.00 58.53 103 ARG A CA 1
ATOM 735 C C . ARG A 1 103 ? -27.474 -5.669 26.106 1.00 58.53 103 ARG A C 1
ATOM 737 O O . ARG A 1 103 ? -26.725 -4.768 26.489 1.00 58.53 103 ARG A O 1
ATOM 744 N N . PRO A 1 104 ? -28.662 -5.427 25.523 1.00 57.81 104 PRO A N 1
ATOM 745 C CA . PRO A 1 104 ? -29.192 -4.075 25.393 1.00 57.81 104 PRO A CA 1
ATOM 746 C C . PRO A 1 104 ? -29.128 -3.368 26.757 1.00 57.81 104 PRO A C 1
ATOM 748 O O . PRO A 1 104 ? -29.272 -4.045 27.789 1.00 57.81 104 PRO A O 1
ATOM 751 N N . PRO A 1 105 ? -28.892 -2.039 26.802 1.00 62.59 105 PRO A N 1
ATOM 752 C CA . PRO A 1 105 ? -28.869 -1.305 28.057 1.00 62.59 105 PRO A CA 1
ATOM 753 C C . PRO A 1 105 ? -30.152 -1.650 28.796 1.00 62.59 105 PRO A C 1
ATOM 755 O O . PRO A 1 105 ? -31.235 -1.545 28.219 1.00 62.59 105 PRO A O 1
ATOM 758 N N . LYS A 1 106 ? -29.997 -2.166 30.022 1.00 60.34 106 LYS A N 1
ATOM 759 C CA . LYS A 1 106 ? -31.081 -2.573 30.924 1.00 60.34 106 LYS A CA 1
ATOM 760 C C . LYS A 1 106 ? -32.276 -1.657 30.679 1.00 60.34 106 LYS A C 1
ATOM 762 O O . LYS A 1 106 ? -32.105 -0.448 30.823 1.00 60.34 106 LYS A O 1
ATOM 767 N N . ALA A 1 107 ? -33.412 -2.243 30.291 1.00 63.34 107 ALA A N 1
ATOM 768 C CA . ALA A 1 107 ? -34.688 -1.566 30.075 1.00 63.34 107 ALA A CA 1
ATOM 769 C C . ALA A 1 107 ? -34.802 -0.315 30.962 1.00 63.34 107 ALA A C 1
ATOM 771 O O . ALA A 1 107 ? -34.464 -0.376 32.160 1.00 63.34 107 ALA A O 1
ATOM 772 N N . SER A 1 108 ? -35.203 0.822 30.379 1.00 71.81 108 SER A N 1
ATOM 773 C CA . SER A 1 108 ? -35.228 2.092 31.105 1.00 71.81 108 SER A CA 1
ATOM 774 C C . SER A 1 108 ? -36.019 1.927 32.405 1.00 71.81 108 SER A C 1
ATOM 776 O O . SER A 1 108 ? -36.822 1.003 32.558 1.00 71.81 108 SER A O 1
ATOM 778 N N . ILE A 1 109 ? -35.776 2.782 33.400 1.00 70.94 109 ILE A N 1
ATOM 779 C CA . ILE A 1 109 ? -36.514 2.687 34.670 1.00 70.94 109 ILE A CA 1
ATOM 780 C C . ILE A 1 109 ? -38.030 2.686 34.403 1.00 70.94 109 ILE A C 1
ATOM 782 O O . ILE A 1 109 ? -38.744 1.922 35.044 1.00 70.94 109 ILE A O 1
ATOM 786 N N . ALA A 1 110 ? -38.495 3.433 33.395 1.00 74.81 110 ALA A N 1
ATOM 787 C CA . ALA A 1 110 ? -39.883 3.421 32.944 1.00 74.81 110 ALA A CA 1
ATOM 788 C C . ALA A 1 110 ? -40.324 2.054 32.390 1.00 74.81 110 ALA A C 1
ATOM 790 O O . ALA A 1 110 ? -41.376 1.554 32.781 1.00 74.81 110 ALA A O 1
ATOM 791 N N . ASP A 1 111 ? -39.506 1.409 31.558 1.00 71.81 111 ASP A N 1
ATOM 792 C CA . ASP A 1 111 ? -39.806 0.088 30.990 1.00 71.81 111 ASP A CA 1
ATOM 793 C C . ASP A 1 111 ? -39.870 -0.994 32.075 1.00 71.81 111 ASP A C 1
ATOM 795 O O . ASP A 1 111 ? -40.777 -1.828 32.089 1.00 71.81 111 ASP A O 1
ATOM 799 N N . ARG A 1 112 ? -38.947 -0.943 33.046 1.00 69.12 112 ARG A N 1
ATOM 800 C CA . ARG A 1 112 ? -38.964 -1.832 34.219 1.00 69.12 112 ARG A CA 1
ATOM 801 C C . ARG A 1 112 ? -40.211 -1.619 35.081 1.00 69.12 112 ARG A C 1
ATOM 803 O O . ARG A 1 112 ? -40.747 -2.590 35.605 1.00 69.12 112 ARG A O 1
ATOM 810 N N . LEU A 1 113 ? -40.695 -0.382 35.197 1.00 75.75 113 LEU A N 1
ATOM 811 C CA . LEU A 1 113 ? -41.889 -0.029 35.974 1.00 75.75 113 LEU A CA 1
ATOM 812 C C . LEU A 1 113 ? -43.197 -0.394 35.250 1.00 75.75 113 LEU A C 1
ATOM 814 O O . LEU A 1 113 ? -44.190 -0.739 35.885 1.00 75.75 113 LEU A O 1
ATOM 818 N N . MET A 1 114 ? -43.204 -0.340 33.918 1.00 74.12 114 MET A N 1
ATOM 819 C CA . MET A 1 114 ? -44.320 -0.804 33.087 1.00 74.12 114 MET A CA 1
ATOM 820 C C . MET A 1 114 ? -44.469 -2.331 33.153 1.00 74.12 114 MET A C 1
ATOM 822 O O . MET A 1 114 ? -45.588 -2.835 33.229 1.00 74.12 114 MET A O 1
ATOM 826 N N . LEU A 1 115 ? -43.353 -3.068 33.188 1.00 67.62 115 LEU A N 1
ATOM 827 C CA . LEU A 1 115 ? -43.333 -4.529 33.334 1.00 67.62 115 LEU A CA 1
ATOM 828 C C . LEU A 1 115 ? -43.845 -5.004 34.701 1.00 67.62 115 LEU A C 1
ATOM 830 O O . LEU A 1 115 ? -44.583 -5.980 34.754 1.00 67.62 115 LEU A O 1
ATOM 834 N N . THR A 1 116 ? -43.524 -4.315 35.802 1.00 63.50 116 THR A N 1
ATOM 835 C CA . THR A 1 116 ? -44.053 -4.680 37.134 1.00 63.50 116 THR A CA 1
ATOM 836 C C . THR A 1 116 ? -45.536 -4.356 37.300 1.00 63.50 116 THR A C 1
ATOM 838 O O . THR A 1 116 ? -46.219 -5.010 38.084 1.00 63.50 116 THR A O 1
ATOM 841 N N . LYS A 1 117 ? -46.047 -3.376 36.545 1.00 66.50 117 LYS A N 1
ATOM 842 C CA . LYS A 1 117 ? -47.478 -3.043 36.480 1.00 66.50 117 LYS A CA 1
ATOM 843 C C . LYS A 1 117 ? -48.267 -3.961 35.543 1.00 66.50 117 LYS A C 1
ATOM 845 O O . LYS A 1 117 ? -49.476 -4.086 35.704 1.00 66.50 117 LYS A O 1
ATOM 850 N N . ARG A 1 118 ? -47.602 -4.634 34.599 1.00 61.00 118 ARG A N 1
ATOM 851 C CA . ARG A 1 118 ? -48.169 -5.738 33.813 1.00 61.00 118 ARG A CA 1
ATOM 852 C C . ARG A 1 118 ? -47.927 -7.065 34.530 1.00 61.00 118 ARG A C 1
ATOM 854 O O . ARG A 1 118 ? -47.158 -7.901 34.070 1.00 61.00 118 ARG A O 1
ATOM 861 N N . LYS A 1 119 ? -48.601 -7.255 35.661 1.00 44.00 119 LYS A N 1
ATOM 862 C CA . LYS A 1 119 ? -48.835 -8.587 36.215 1.00 44.00 119 LYS A CA 1
ATOM 863 C C . LYS A 1 119 ? -50.337 -8.855 36.166 1.00 44.00 119 LYS A C 1
ATOM 865 O O . LYS A 1 119 ? -51.092 -8.230 36.905 1.00 44.00 119 LYS A O 1
ATOM 870 N N . VAL A 1 120 ? -50.723 -9.733 35.243 1.00 40.41 120 VAL A N 1
ATOM 871 C CA . VAL A 1 120 ? -51.855 -10.655 35.390 1.00 40.41 120 VAL A CA 1
ATOM 872 C C . VAL A 1 120 ? -51.223 -12.020 35.609 1.00 40.41 120 VAL A C 1
ATOM 874 O O . VAL A 1 120 ? -50.241 -12.301 34.882 1.00 40.41 120 VAL A O 1
#

Organism: Oryza punctata (NCBI:txid4537)